Protein AF-A0A4R6ZFU7-F1 (afdb_monomer)

Nearest PDB structures (foldseek):
  5cwg-assembly1_A  TM=6.833E-01  e=9.773E-01  synthetic construct

Mean predicted aligned error: 16.76 Å

Structure (mmCIF, N/CA/C/O backbone):
data_AF-A0A4R6ZFU7-F1
#
_entry.id   AF-A0A4R6ZFU7-F1
#
loop_
_atom_site.group_PDB
_atom_site.id
_atom_site.type_symbol
_atom_site.label_atom_id
_atom_site.label_alt_id
_atom_site.label_comp_id
_atom_site.label_asym_id
_atom_site.label_entity_id
_atom_site.label_seq_id
_atom_site.pdbx_PDB_ins_code
_atom_site.Cartn_x
_atom_site.Cartn_y
_atom_site.Cartn_z
_atom_site.occupancy
_atom_site.B_iso_or_equiv
_atom_site.auth_seq_id
_atom_site.auth_comp_id
_atom_site.auth_asym_id
_atom_site.auth_atom_id
_atom_site.pdbx_PDB_model_num
ATOM 1 N N . MET A 1 1 ? -11.986 4.046 -1.794 1.00 73.38 1 MET A N 1
ATOM 2 C CA . MET A 1 1 ? -11.323 2.978 -2.568 1.00 73.38 1 MET A CA 1
ATOM 3 C C . MET A 1 1 ? -11.279 1.758 -1.678 1.00 73.38 1 MET A C 1
ATOM 5 O O . MET A 1 1 ? -10.935 1.930 -0.515 1.00 73.38 1 MET A O 1
ATOM 9 N N . ASN A 1 2 ? -11.674 0.591 -2.181 1.00 85.19 2 ASN A N 1
ATOM 10 C CA . ASN A 1 2 ? -11.560 -0.654 -1.421 1.00 85.19 2 ASN A CA 1
ATOM 11 C C . ASN A 1 2 ? -10.186 -1.290 -1.668 1.00 85.19 2 ASN A C 1
ATOM 13 O O . ASN A 1 2 ? -9.524 -0.972 -2.660 1.00 85.19 2 ASN A O 1
ATOM 17 N N . ARG A 1 3 ? -9.764 -2.214 -0.800 1.00 84.94 3 ARG A N 1
ATOM 18 C CA . ARG A 1 3 ? -8.466 -2.901 -0.902 1.00 84.94 3 ARG A CA 1
ATOM 19 C C . ARG A 1 3 ? -8.263 -3.590 -2.246 1.00 84.94 3 ARG A C 1
ATOM 21 O O . ARG A 1 3 ? -7.162 -3.577 -2.785 1.00 84.94 3 ARG A O 1
ATOM 28 N N . ILE A 1 4 ? -9.329 -4.164 -2.798 1.00 88.12 4 ILE A N 1
ATOM 29 C CA . ILE A 1 4 ? -9.297 -4.854 -4.094 1.00 88.12 4 ILE A CA 1
ATOM 30 C C . ILE A 1 4 ? -8.908 -3.874 -5.209 1.00 88.12 4 ILE A C 1
ATOM 32 O O . ILE A 1 4 ? -7.938 -4.125 -5.919 1.00 88.12 4 ILE A O 1
ATOM 36 N N . ASP A 1 5 ? -9.596 -2.732 -5.299 1.00 88.19 5 ASP A N 1
ATOM 37 C CA . ASP A 1 5 ? -9.330 -1.707 -6.317 1.00 88.19 5 ASP A CA 1
ATOM 38 C C . ASP A 1 5 ? -7.909 -1.128 -6.183 1.00 88.19 5 ASP A C 1
ATOM 40 O O . ASP A 1 5 ? -7.234 -0.835 -7.176 1.00 88.19 5 ASP A O 1
ATOM 44 N N . PHE A 1 6 ? -7.437 -0.975 -4.940 1.00 90.25 6 PHE A N 1
ATOM 45 C CA . PHE A 1 6 ? -6.093 -0.484 -4.637 1.00 90.25 6 PHE A CA 1
ATOM 46 C C . PHE A 1 6 ? -5.013 -1.425 -5.177 1.00 90.25 6 PHE A C 1
ATOM 48 O O . PHE A 1 6 ? -4.136 -0.999 -5.933 1.00 90.25 6 PHE A O 1
ATOM 55 N N . PHE A 1 7 ? -5.099 -2.714 -4.842 1.00 90.31 7 PHE A N 1
ATOM 56 C CA . PHE A 1 7 ? -4.127 -3.702 -5.304 1.00 90.31 7 PHE A CA 1
ATOM 57 C C . PHE A 1 7 ? -4.230 -3.991 -6.797 1.00 90.31 7 PHE A C 1
ATOM 59 O O . PHE A 1 7 ? -3.206 -4.236 -7.430 1.00 90.31 7 PHE A O 1
ATOM 66 N N . GLU A 1 8 ? -5.422 -3.931 -7.387 1.00 91.94 8 GLU A N 1
ATOM 67 C CA . GLU A 1 8 ? -5.583 -4.023 -8.838 1.00 91.94 8 GLU A CA 1
ATOM 68 C C . GLU A 1 8 ? -4.832 -2.880 -9.535 1.00 91.94 8 GLU A C 1
ATOM 70 O O . GLU A 1 8 ? -4.015 -3.118 -10.429 1.00 91.94 8 GLU A O 1
ATOM 75 N N . THR A 1 9 ? -5.007 -1.645 -9.054 1.00 90.69 9 THR A N 1
ATOM 76 C CA . THR A 1 9 ? -4.298 -0.471 -9.582 1.00 90.69 9 THR A CA 1
ATOM 77 C C . THR A 1 9 ? -2.780 -0.627 -9.465 1.00 90.69 9 THR A C 1
ATOM 79 O O . THR A 1 9 ? -2.063 -0.407 -10.444 1.00 90.69 9 THR A O 1
ATOM 82 N N . LEU A 1 10 ? -2.283 -1.061 -8.302 1.00 90.19 10 LEU A N 1
ATOM 83 C CA . LEU A 1 10 ? -0.858 -1.319 -8.076 1.00 90.19 10 LEU A CA 1
ATOM 84 C C . LEU A 1 10 ? -0.316 -2.406 -9.005 1.00 90.19 10 LEU A C 1
ATOM 86 O O . LEU A 1 10 ? 0.725 -2.213 -9.626 1.00 90.19 10 LEU A O 1
ATOM 90 N N . GLN A 1 11 ? -1.026 -3.523 -9.165 1.00 89.81 11 GLN A N 1
ATOM 91 C CA . GLN A 1 11 ? -0.601 -4.595 -10.064 1.00 89.81 11 GLN A CA 1
ATOM 92 C C . GLN A 1 11 ? -0.503 -4.126 -11.517 1.00 89.81 11 GLN A C 1
ATOM 94 O O . GLN A 1 11 ? 0.433 -4.505 -12.223 1.00 89.81 11 GLN A O 1
ATOM 99 N N . HIS A 1 12 ? -1.436 -3.285 -11.968 1.00 90.31 12 HIS A N 1
ATOM 100 C CA . HIS A 1 12 ? -1.386 -2.709 -13.308 1.00 90.31 12 HIS A CA 1
ATOM 101 C C . HIS A 1 12 ? -0.261 -1.686 -13.474 1.00 90.31 12 HIS A C 1
ATOM 103 O O . HIS A 1 12 ? 0.401 -1.694 -14.511 1.00 90.31 12 HIS A O 1
ATOM 109 N N . GLY A 1 13 ? -0.026 -0.828 -12.480 1.00 86.31 13 GLY A N 1
ATOM 110 C CA . GLY A 1 13 ? 1.003 0.210 -12.546 1.00 86.31 13 GLY A CA 1
ATOM 111 C C . GLY A 1 13 ? 2.428 -0.314 -12.385 1.00 86.31 13 GLY A C 1
ATOM 112 O O . GLY A 1 13 ? 3.334 0.145 -13.070 1.00 86.31 13 GLY A O 1
ATOM 113 N N . LEU A 1 14 ? 2.619 -1.330 -11.544 1.00 87.94 14 LEU A N 1
ATOM 114 C CA . LEU A 1 14 ? 3.913 -1.967 -11.290 1.00 87.94 14 LEU A CA 1
ATOM 115 C C . LEU A 1 14 ? 4.256 -3.053 -12.325 1.00 87.94 14 LEU A C 1
ATOM 117 O O . LEU A 1 14 ? 5.235 -3.777 -12.162 1.00 87.94 14 LEU A O 1
ATOM 121 N N . ARG A 1 15 ? 3.481 -3.196 -13.411 1.00 88.94 15 ARG A N 1
ATOM 122 C CA . ARG A 1 15 ? 3.755 -4.181 -14.478 1.00 88.94 15 ARG A CA 1
ATOM 123 C C . ARG A 1 15 ? 5.090 -3.978 -15.190 1.00 88.94 15 ARG A C 1
ATOM 125 O O . ARG A 1 15 ? 5.555 -4.908 -15.840 1.00 88.94 15 ARG A O 1
ATOM 132 N N . SER A 1 16 ? 5.666 -2.780 -15.115 1.00 85.06 16 SER A N 1
ATOM 133 C CA . SER A 1 16 ? 6.997 -2.494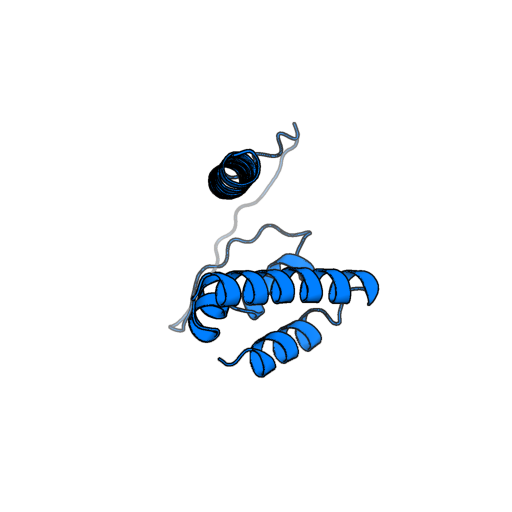 -15.653 1.00 85.06 16 SER A CA 1
ATOM 134 C C . SER A 1 16 ? 8.124 -3.117 -14.827 1.00 85.06 16 SER A C 1
ATOM 136 O O . SER A 1 16 ? 9.232 -3.244 -15.339 1.00 85.06 16 SER A O 1
ATOM 138 N N . LEU A 1 17 ? 7.855 -3.493 -13.572 1.00 83.44 17 LEU A N 1
ATOM 139 C CA . LEU A 1 17 ? 8.816 -4.136 -12.681 1.00 83.44 17 LEU A CA 1
ATOM 140 C C . LEU A 1 17 ? 8.812 -5.660 -12.868 1.00 83.44 17 LEU A C 1
ATOM 142 O O . LEU A 1 17 ? 7.792 -6.241 -13.269 1.00 83.44 17 LEU A O 1
ATOM 146 N N . PRO A 1 18 ? 9.933 -6.335 -12.558 1.00 87.81 18 PRO A N 1
ATOM 147 C CA . PRO A 1 18 ? 9.973 -7.789 -12.531 1.00 87.81 18 PRO A CA 1
ATOM 148 C C . PRO A 1 18 ? 8.966 -8.349 -11.519 1.00 87.81 18 PRO A C 1
ATOM 150 O O . PRO A 1 18 ? 8.579 -7.692 -10.551 1.00 87.81 18 PRO A O 1
ATOM 153 N N . ALA A 1 19 ? 8.521 -9.583 -11.767 1.00 86.88 19 ALA A N 1
ATOM 154 C CA . ALA A 1 19 ? 7.478 -10.208 -10.961 1.00 86.88 19 ALA A CA 1
ATOM 155 C C . ALA A 1 19 ? 7.851 -10.296 -9.479 1.00 86.88 19 ALA A C 1
ATOM 157 O O . ALA A 1 19 ? 7.026 -9.949 -8.643 1.00 86.88 19 ALA A O 1
ATOM 158 N N . ASP A 1 20 ? 9.098 -10.653 -9.182 1.00 85.88 20 ASP A N 1
ATOM 159 C CA . ASP A 1 20 ? 9.587 -10.786 -7.811 1.00 85.88 20 ASP A CA 1
ATOM 160 C C . ASP A 1 20 ? 9.540 -9.453 -7.043 1.00 85.88 20 ASP A C 1
ATOM 162 O O . ASP A 1 20 ? 9.098 -9.414 -5.897 1.00 85.88 20 ASP A O 1
ATOM 166 N N . GLU A 1 21 ? 9.932 -8.341 -7.680 1.00 83.38 21 GLU A N 1
ATOM 167 C CA . GLU A 1 21 ? 9.874 -7.010 -7.057 1.00 83.38 21 GLU A CA 1
ATOM 168 C C . GLU A 1 21 ? 8.435 -6.551 -6.847 1.00 83.38 21 GLU A C 1
ATOM 170 O O . GLU A 1 21 ? 8.087 -6.084 -5.764 1.00 83.38 21 GLU A O 1
ATOM 175 N N . ARG A 1 22 ? 7.574 -6.720 -7.857 1.00 89.12 22 ARG A N 1
ATOM 176 C CA . ARG A 1 22 ? 6.155 -6.377 -7.735 1.00 89.12 22 ARG A CA 1
ATOM 177 C C . ARG A 1 22 ? 5.508 -7.157 -6.593 1.00 89.12 22 ARG A C 1
ATOM 179 O O . ARG A 1 22 ? 4.816 -6.559 -5.778 1.00 89.12 22 ARG A O 1
ATOM 186 N N . ASP A 1 23 ? 5.727 -8.464 -6.532 1.00 88.81 23 ASP A N 1
ATOM 187 C CA . ASP A 1 23 ? 5.119 -9.318 -5.515 1.00 88.81 23 ASP A CA 1
ATOM 188 C C . ASP A 1 23 ? 5.663 -8.971 -4.115 1.00 88.81 23 ASP A C 1
ATOM 190 O O . ASP A 1 23 ? 4.894 -8.957 -3.154 1.00 88.81 23 ASP A O 1
ATOM 194 N N . SER A 1 24 ? 6.942 -8.586 -4.003 1.00 86.56 24 SER A N 1
ATOM 195 C CA . SER A 1 24 ? 7.512 -8.043 -2.761 1.00 86.56 24 SER A CA 1
ATOM 196 C C . SER A 1 24 ? 6.820 -6.748 -2.326 1.00 86.56 24 SER A C 1
ATOM 198 O O . SER A 1 24 ? 6.415 -6.636 -1.174 1.00 86.56 24 SER A O 1
ATOM 200 N N . ILE A 1 25 ? 6.631 -5.788 -3.238 1.00 87.69 25 ILE A N 1
ATOM 201 C CA . ILE A 1 25 ? 5.972 -4.504 -2.939 1.00 87.69 25 ILE A CA 1
ATOM 202 C C . ILE A 1 25 ? 4.522 -4.726 -2.501 1.00 87.69 25 ILE A C 1
ATOM 204 O O . ILE A 1 25 ? 4.062 -4.146 -1.520 1.00 87.69 25 ILE A O 1
ATOM 208 N N . ILE A 1 26 ? 3.790 -5.570 -3.232 1.00 90.19 26 ILE A N 1
ATOM 209 C CA . ILE A 1 26 ? 2.395 -5.887 -2.917 1.00 90.19 26 ILE A CA 1
ATOM 210 C C . ILE A 1 26 ? 2.300 -6.536 -1.537 1.00 90.19 26 ILE A C 1
ATOM 212 O O . ILE A 1 26 ? 1.422 -6.167 -0.760 1.00 90.19 26 ILE A O 1
ATOM 216 N N . LYS A 1 27 ? 3.211 -7.461 -1.218 1.00 90.19 27 LYS A N 1
ATOM 217 C CA . LYS A 1 27 ? 3.247 -8.128 0.081 1.00 90.19 27 LYS A CA 1
ATOM 218 C C . LYS A 1 27 ? 3.499 -7.143 1.224 1.00 90.19 27 LYS A C 1
ATOM 220 O O . LYS A 1 27 ? 2.768 -7.193 2.206 1.00 90.19 27 LYS A O 1
ATOM 225 N N . ASP A 1 28 ? 4.460 -6.233 1.082 1.00 88.44 28 ASP A N 1
ATOM 226 C CA . ASP A 1 28 ? 4.765 -5.232 2.116 1.00 88.44 28 ASP A CA 1
ATOM 227 C C . ASP A 1 28 ? 3.553 -4.323 2.403 1.00 88.44 28 ASP A C 1
ATOM 229 O O . ASP A 1 28 ? 3.252 -3.997 3.554 1.00 88.44 28 ASP A O 1
ATOM 233 N N . LEU A 1 29 ? 2.819 -3.935 1.355 1.00 88.50 29 LEU A N 1
ATOM 234 C CA . LEU A 1 29 ? 1.608 -3.120 1.477 1.00 88.50 29 LEU A CA 1
ATOM 235 C C . LEU A 1 29 ? 0.436 -3.904 2.090 1.00 88.50 29 LEU A C 1
ATOM 237 O O . LEU A 1 29 ? -0.301 -3.353 2.907 1.00 88.50 29 LEU A O 1
ATOM 241 N N . ASP A 1 30 ? 0.257 -5.175 1.722 1.00 91.00 30 ASP A N 1
ATOM 242 C CA . ASP A 1 30 ? -0.775 -6.043 2.308 1.00 91.00 30 ASP A CA 1
ATOM 243 C C . ASP A 1 30 ? -0.509 -6.315 3.789 1.00 91.00 30 ASP A C 1
ATOM 245 O O . ASP A 1 30 ? -1.429 -6.223 4.602 1.00 91.00 30 ASP A O 1
ATOM 249 N N . GLU A 1 31 ? 0.752 -6.531 4.163 1.00 91.44 31 GLU A N 1
ATOM 250 C CA . GLU A 1 31 ? 1.157 -6.693 5.558 1.00 91.44 31 GLU A CA 1
ATOM 251 C C . GLU A 1 31 ? 0.862 -5.423 6.370 1.00 91.44 31 GLU A C 1
ATOM 253 O O . GLU A 1 31 ? 0.316 -5.507 7.469 1.00 91.44 31 GLU A O 1
ATOM 258 N N . HIS A 1 32 ? 1.097 -4.232 5.807 1.00 87.62 32 HIS A N 1
ATOM 259 C CA . HIS A 1 32 ? 0.745 -2.971 6.467 1.00 87.62 32 HIS A CA 1
ATOM 260 C C . HIS A 1 32 ? -0.765 -2.824 6.714 1.00 87.62 32 HIS A C 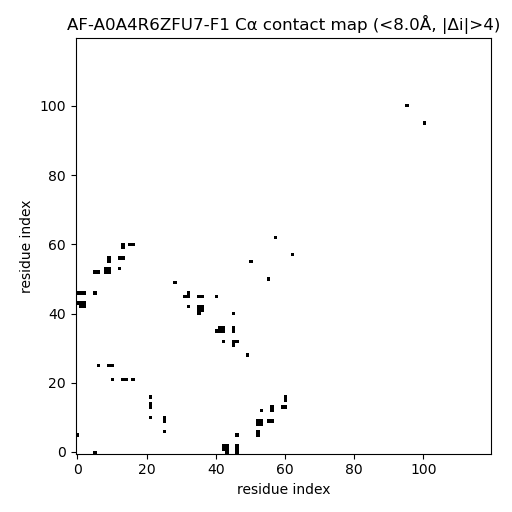1
ATOM 262 O O . HIS A 1 32 ? -1.188 -2.39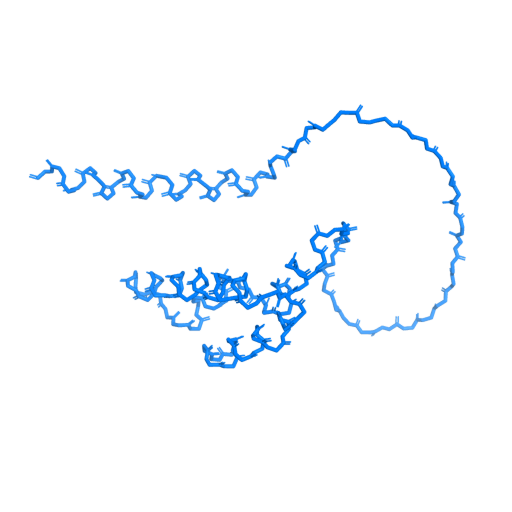0 7.792 1.00 87.62 32 HIS A O 1
ATOM 268 N N . ILE A 1 33 ? -1.593 -3.201 5.733 1.00 86.88 33 ILE A N 1
ATOM 269 C CA . ILE A 1 33 ? -3.054 -3.187 5.883 1.00 86.88 33 ILE A CA 1
ATOM 270 C C . ILE A 1 33 ? -3.487 -4.220 6.928 1.00 86.88 33 ILE A C 1
ATOM 272 O O . ILE A 1 33 ? -4.323 -3.907 7.775 1.00 86.88 33 ILE A O 1
ATOM 276 N N . ALA A 1 34 ? -2.906 -5.422 6.911 1.00 88.88 34 ALA A N 1
ATOM 277 C CA . ALA A 1 34 ? -3.207 -6.478 7.873 1.00 88.88 34 ALA A CA 1
ATOM 278 C C . ALA A 1 34 ? -2.871 -6.056 9.313 1.00 88.88 34 ALA A C 1
ATOM 280 O O . ALA A 1 34 ? -3.715 -6.184 10.198 1.00 88.88 34 ALA A O 1
ATOM 281 N N . VAL A 1 35 ? -1.695 -5.462 9.532 1.00 88.69 35 VAL A N 1
ATOM 282 C CA . VAL A 1 35 ? -1.288 -4.932 10.842 1.00 88.69 35 VAL A CA 1
ATOM 283 C C . VAL A 1 35 ? -2.202 -3.784 11.279 1.00 88.69 35 VAL A C 1
ATOM 285 O O . VAL A 1 35 ? -2.571 -3.689 12.448 1.00 88.69 35 VAL A O 1
ATOM 288 N N . SER A 1 36 ? -2.618 -2.909 10.362 1.00 85.88 36 SER A N 1
ATOM 289 C CA . SER A 1 36 ? -3.559 -1.824 10.681 1.00 85.88 36 SER A CA 1
ATOM 290 C C . SER A 1 36 ? -4.920 -2.366 11.131 1.00 85.88 36 SER A C 1
ATOM 292 O O . SER A 1 36 ? -5.473 -1.893 12.124 1.00 85.88 36 SER A O 1
ATOM 294 N N . LEU A 1 37 ? -5.425 -3.400 10.450 1.00 89.25 37 LEU A N 1
ATOM 295 C CA . LEU A 1 37 ? -6.661 -4.094 10.818 1.00 89.25 37 LEU A CA 1
ATOM 296 C C . LEU A 1 37 ? -6.558 -4.765 12.192 1.00 89.25 37 LEU A C 1
ATOM 298 O O . LEU A 1 37 ? -7.497 -4.680 12.981 1.00 89.25 37 LEU A O 1
ATOM 302 N N . GLU A 1 38 ? -5.418 -5.387 12.502 1.00 91.06 38 GLU A N 1
ATOM 303 C CA . GLU A 1 38 ? -5.158 -5.994 13.814 1.00 91.06 38 GLU A CA 1
ATOM 304 C C . GLU A 1 38 ? -5.154 -4.950 14.942 1.00 91.06 38 GLU A C 1
ATOM 306 O O . GLU A 1 38 ? -5.689 -5.192 16.022 1.00 91.06 38 GLU A O 1
ATOM 311 N N . ASN A 1 39 ? -4.661 -3.743 14.656 1.00 86.25 39 ASN A N 1
ATOM 312 C CA . ASN A 1 39 ? -4.692 -2.603 15.576 1.00 86.25 39 ASN A CA 1
ATOM 313 C C . ASN A 1 39 ? -6.074 -1.925 15.689 1.00 86.25 39 ASN A C 1
ATOM 315 O O . ASN A 1 39 ? -6.213 -0.915 16.382 1.00 86.25 39 ASN A O 1
ATOM 319 N N . GLY A 1 40 ? -7.103 -2.452 15.018 1.00 90.94 40 GLY A N 1
ATOM 320 C CA . GLY A 1 40 ? -8.466 -1.920 15.053 1.00 90.94 40 GLY A CA 1
ATOM 321 C C . GLY A 1 40 ? -8.718 -0.738 14.112 1.00 90.94 40 GLY A C 1
ATOM 322 O O . GLY A 1 40 ? -9.763 -0.096 14.219 1.00 90.94 40 GLY A O 1
ATOM 323 N N . ILE A 1 41 ? -7.796 -0.448 13.189 1.00 91.31 41 ILE A N 1
ATOM 324 C CA . ILE A 1 41 ? -7.993 0.553 12.134 1.00 91.31 41 ILE A CA 1
ATOM 325 C C . ILE A 1 41 ? -8.828 -0.068 11.010 1.00 91.31 41 ILE A C 1
ATOM 327 O O . ILE A 1 41 ? -8.624 -1.219 10.624 1.00 91.31 41 ILE A O 1
ATOM 331 N N . SER A 1 42 ? -9.778 0.690 10.461 1.00 89.88 42 SER A N 1
ATOM 332 C CA . SER A 1 42 ? -10.594 0.211 9.345 1.00 89.88 42 SER A CA 1
ATOM 333 C C . SER A 1 42 ? -9.773 0.058 8.056 1.00 89.88 42 SER A C 1
ATOM 335 O O . SER A 1 42 ? -8.817 0.792 7.820 1.00 89.88 42 SER A O 1
ATOM 337 N N . GLU A 1 43 ? -10.172 -0.861 7.170 1.00 87.19 43 GLU A N 1
ATOM 338 C CA . GLU A 1 43 ? -9.496 -1.085 5.878 1.00 87.19 43 GLU A CA 1
ATOM 339 C C . GLU A 1 43 ? -9.338 0.215 5.069 1.00 87.19 43 GLU A C 1
ATOM 341 O O . GLU A 1 43 ? -8.275 0.493 4.520 1.00 87.19 43 GLU A O 1
ATOM 346 N N . ALA A 1 44 ? -10.387 1.041 5.030 1.00 87.50 44 ALA A N 1
ATOM 347 C CA . ALA A 1 44 ? -10.379 2.304 4.302 1.00 87.50 44 ALA A CA 1
ATOM 348 C C . ALA A 1 44 ? -9.363 3.306 4.875 1.00 87.50 44 ALA A C 1
ATOM 350 O O . ALA A 1 44 ? -8.722 4.029 4.113 1.00 87.50 44 ALA A O 1
ATOM 351 N N . GLU A 1 45 ? -9.197 3.338 6.198 1.00 87.00 45 GLU A N 1
ATOM 352 C CA . GLU A 1 45 ? -8.199 4.179 6.860 1.00 87.00 45 GLU A CA 1
ATOM 353 C C . GLU A 1 45 ? -6.784 3.633 6.687 1.00 87.00 45 GLU A C 1
ATOM 355 O O . GLU A 1 45 ? -5.872 4.410 6.425 1.00 87.00 45 GLU A O 1
ATOM 360 N N . ALA A 1 46 ? -6.596 2.313 6.746 1.00 88.19 46 ALA A N 1
ATOM 361 C CA . ALA A 1 46 ? -5.311 1.675 6.463 1.00 88.19 46 ALA A CA 1
ATOM 362 C C . ALA A 1 46 ? -4.822 2.003 5.041 1.00 88.19 46 ALA A C 1
ATOM 364 O O . ALA A 1 46 ? -3.665 2.355 4.827 1.00 88.19 46 ALA A O 1
ATOM 365 N N . ILE A 1 47 ? -5.731 1.971 4.064 1.00 87.25 47 ILE A N 1
ATOM 366 C CA . ILE A 1 47 ? -5.447 2.385 2.686 1.00 87.25 47 ILE A CA 1
ATOM 367 C C . ILE A 1 47 ? -5.170 3.891 2.609 1.00 87.25 47 ILE A C 1
ATOM 369 O O . ILE A 1 47 ? -4.254 4.313 1.906 1.00 87.25 47 ILE A O 1
ATOM 373 N N . ALA A 1 48 ? -5.926 4.717 3.336 1.00 86.00 48 ALA A N 1
ATOM 374 C CA . ALA A 1 48 ? -5.684 6.158 3.377 1.00 86.00 48 ALA A CA 1
ATOM 375 C C . ALA A 1 48 ? -4.311 6.506 3.984 1.00 86.00 48 ALA A C 1
ATOM 377 O O . ALA A 1 48 ? -3.673 7.452 3.525 1.00 86.00 48 ALA A O 1
ATOM 378 N N . LEU A 1 49 ? -3.841 5.726 4.964 1.00 83.75 49 LEU A N 1
ATOM 379 C CA . LEU A 1 49 ? -2.510 5.842 5.570 1.00 83.75 49 LEU A CA 1
ATOM 380 C C . LEU A 1 49 ? -1.388 5.477 4.588 1.00 83.75 49 LEU A C 1
ATOM 382 O O . LEU A 1 49 ? -0.341 6.122 4.601 1.00 83.75 49 LEU A O 1
ATOM 386 N N . LEU A 1 50 ? -1.615 4.487 3.717 1.00 85.38 50 LEU A N 1
ATOM 387 C CA . LEU A 1 50 ? -0.693 4.150 2.626 1.00 85.38 50 LEU A CA 1
ATOM 388 C C . LEU A 1 50 ? -0.645 5.234 1.539 1.00 85.38 50 LEU A C 1
ATOM 390 O O . LEU A 1 50 ? 0.398 5.441 0.918 1.00 85.38 50 LEU A O 1
ATOM 394 N N . GLY A 1 51 ? -1.755 5.939 1.323 1.00 85.56 51 GLY A N 1
ATOM 395 C CA . GLY A 1 51 ? -1.872 7.022 0.352 1.00 85.56 51 GLY A CA 1
ATOM 396 C C . GLY A 1 51 ? -2.386 6.567 -1.016 1.00 85.56 51 GLY A C 1
ATOM 397 O O . GLY A 1 51 ? -3.063 5.547 -1.159 1.00 85.56 51 GLY A O 1
ATOM 398 N N . ASN A 1 52 ? -2.110 7.366 -2.051 1.00 86.25 52 ASN A N 1
ATOM 399 C CA . ASN A 1 52 ? -2.621 7.099 -3.394 1.00 86.25 52 ASN A CA 1
ATOM 400 C C . ASN A 1 52 ? -1.797 6.005 -4.104 1.00 86.25 52 ASN A C 1
ATOM 402 O O . ASN A 1 52 ? -0.574 6.120 -4.187 1.00 86.25 52 ASN A O 1
ATOM 406 N N . PRO A 1 53 ? -2.436 4.988 -4.716 1.00 85.88 53 PRO A N 1
ATOM 407 C CA . PRO A 1 53 ? -1.733 3.916 -5.420 1.00 85.88 53 PRO A CA 1
ATOM 408 C C . PRO A 1 53 ? -0.913 4.452 -6.591 1.00 85.88 53 PRO A C 1
ATOM 410 O O . PRO A 1 53 ? 0.167 3.943 -6.862 1.00 85.88 53 PRO A O 1
ATOM 413 N N . SER A 1 54 ? -1.386 5.504 -7.264 1.00 85.38 54 SER A N 1
ATOM 414 C CA . SER A 1 54 ? -0.657 6.156 -8.356 1.00 85.38 54 SER A CA 1
ATOM 415 C C . SER A 1 54 ? 0.668 6.774 -7.907 1.00 85.38 54 SER A C 1
ATOM 417 O O . SER A 1 54 ? 1.659 6.612 -8.612 1.00 85.38 54 SER A O 1
ATOM 419 N N . ASP A 1 55 ? 0.706 7.417 -6.737 1.00 85.50 55 ASP A N 1
ATOM 420 C CA . ASP A 1 55 ? 1.942 7.950 -6.148 1.00 85.50 55 ASP A CA 1
ATOM 421 C C . ASP A 1 55 ? 2.915 6.827 -5.794 1.00 85.50 55 ASP A C 1
ATOM 423 O O . ASP A 1 55 ? 4.114 6.927 -6.043 1.00 85.50 55 ASP A O 1
ATOM 427 N N . ILE A 1 56 ? 2.395 5.730 -5.239 1.00 85.50 56 ILE A N 1
ATOM 428 C CA . ILE A 1 56 ? 3.198 4.551 -4.913 1.00 85.50 56 ILE A CA 1
ATOM 429 C C . ILE A 1 56 ? 3.821 3.979 -6.195 1.00 85.50 56 ILE A C 1
ATOM 431 O O . ILE A 1 56 ? 5.029 3.766 -6.250 1.00 85.50 56 ILE A O 1
ATOM 435 N N . ILE A 1 57 ? 3.027 3.802 -7.256 1.00 87.00 57 ILE A N 1
ATOM 436 C CA . ILE A 1 57 ? 3.517 3.358 -8.570 1.00 87.00 57 ILE A CA 1
ATOM 437 C C . ILE A 1 57 ? 4.603 4.302 -9.088 1.00 87.00 57 ILE A C 1
ATOM 439 O O . ILE A 1 57 ? 5.651 3.836 -9.524 1.00 87.00 57 ILE A O 1
ATOM 443 N N . GLU A 1 58 ? 4.377 5.617 -9.036 1.00 83.69 58 GLU A N 1
ATOM 444 C CA . GLU A 1 58 ? 5.348 6.605 -9.506 1.00 83.69 58 GLU A CA 1
ATOM 445 C C . GLU A 1 58 ? 6.674 6.481 -8.745 1.00 83.69 58 GLU A C 1
ATOM 447 O O . GLU A 1 58 ? 7.721 6.451 -9.384 1.00 83.69 58 GLU A O 1
ATOM 452 N N . GLN A 1 59 ? 6.643 6.282 -7.424 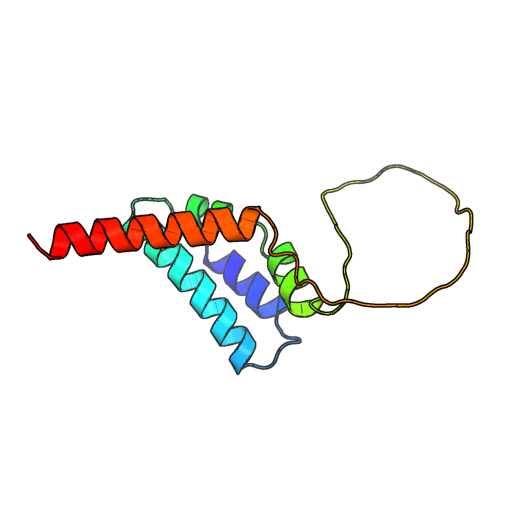1.00 83.69 59 GLN A N 1
ATOM 453 C CA . GLN A 1 59 ? 7.851 6.108 -6.611 1.00 83.69 59 GLN A CA 1
ATOM 454 C C . GLN A 1 59 ? 8.669 4.862 -6.969 1.00 83.69 59 GLN A C 1
ATOM 456 O O . GLN A 1 59 ? 9.897 4.931 -6.984 1.00 83.69 59 GLN A O 1
ATOM 461 N N . TYR A 1 60 ? 8.019 3.735 -7.265 1.00 81.00 60 TYR A N 1
ATOM 462 C CA . TYR A 1 60 ? 8.731 2.503 -7.619 1.00 81.00 60 TYR A CA 1
ATOM 463 C C . TYR A 1 60 ? 9.162 2.467 -9.091 1.00 81.00 60 TYR A C 1
ATOM 465 O O . TYR A 1 60 ? 10.230 1.953 -9.408 1.00 81.00 60 TYR A O 1
ATOM 473 N N . VAL A 1 61 ? 8.362 3.031 -9.999 1.00 80.62 61 VAL A N 1
ATOM 474 C CA . VAL A 1 61 ? 8.653 3.039 -11.443 1.00 80.62 61 VAL A CA 1
ATOM 475 C C . VAL A 1 61 ? 9.637 4.149 -11.823 1.00 80.62 61 VAL A C 1
ATOM 477 O O . VAL A 1 61 ? 10.483 3.940 -12.688 1.00 80.62 61 VAL A O 1
ATOM 480 N N . HIS A 1 62 ? 9.562 5.315 -11.176 1.00 68.69 62 HIS A N 1
ATOM 481 C CA . HIS A 1 62 ? 10.449 6.461 -11.416 1.00 68.69 62 HIS A CA 1
ATOM 482 C C . HIS A 1 62 ? 11.559 6.586 -10.370 1.00 68.69 62 HIS A C 1
ATOM 484 O O . HIS A 1 62 ? 12.114 7.671 -10.209 1.00 68.69 62 HIS A O 1
ATOM 490 N N . GLY A 1 63 ? 11.939 5.493 -9.700 1.00 55.12 63 GLY A N 1
ATOM 491 C CA . GLY A 1 63 ? 13.027 5.449 -8.711 1.00 55.12 63 GLY A CA 1
ATOM 492 C C . GLY A 1 63 ? 14.413 5.930 -9.190 1.00 55.12 63 GLY A C 1
ATOM 493 O O . GLY A 1 63 ? 15.371 5.821 -8.431 1.00 55.12 63 GLY A O 1
ATOM 494 N N . ASP A 1 64 ? 14.527 6.481 -10.404 1.00 48.91 64 ASP A N 1
ATOM 495 C CA . ASP A 1 64 ? 15.729 7.099 -10.974 1.00 48.91 64 ASP A CA 1
ATOM 496 C C . ASP A 1 64 ? 15.587 8.607 -11.296 1.00 48.91 64 ASP A C 1
ATOM 498 O O . ASP A 1 64 ? 16.537 9.234 -11.757 1.00 48.91 64 ASP A O 1
ATOM 502 N N . VAL A 1 65 ? 14.434 9.255 -11.065 1.00 41.34 65 VAL A N 1
ATO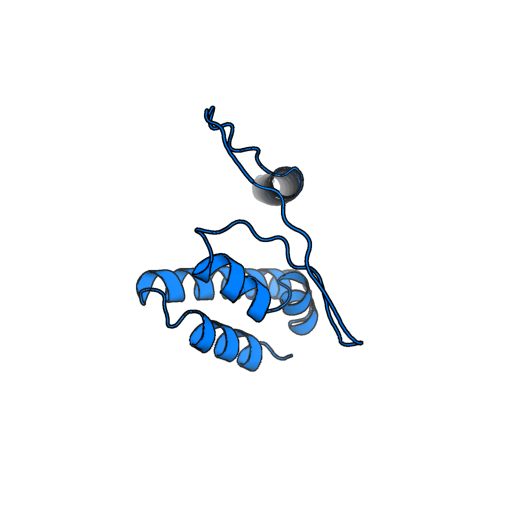M 503 C CA . VAL A 1 65 ? 14.309 10.704 -11.322 1.00 41.34 65 VAL A CA 1
ATOM 504 C C . VAL A 1 65 ? 13.556 11.418 -10.206 1.00 41.34 65 VAL A C 1
ATOM 506 O O . VAL A 1 65 ? 12.346 11.305 -10.038 1.00 41.34 65 VAL A O 1
ATOM 509 N N . THR A 1 66 ? 14.302 12.252 -9.486 1.00 46.41 66 THR A N 1
ATOM 510 C CA . THR A 1 66 ? 13.799 13.301 -8.603 1.00 46.41 66 THR A CA 1
ATOM 511 C C . THR A 1 66 ? 12.836 14.230 -9.350 1.00 46.41 66 THR A C 1
ATOM 513 O O . THR A 1 66 ? 13.284 15.121 -10.073 1.00 46.41 66 THR A O 1
ATOM 516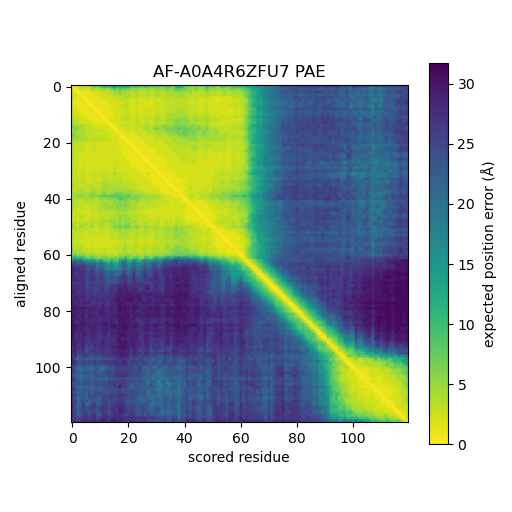 N N . VAL A 1 67 ? 11.526 14.099 -9.147 1.00 44.94 67 VAL A N 1
ATOM 517 C CA . VAL A 1 67 ? 10.590 15.210 -9.373 1.00 44.94 67 VAL A CA 1
ATOM 518 C C . VAL A 1 67 ? 9.583 15.248 -8.222 1.00 44.94 67 VAL A C 1
ATOM 520 O O . VAL A 1 67 ? 8.831 14.293 -8.044 1.00 44.94 67 VAL A O 1
ATOM 523 N N . PRO A 1 68 ? 9.543 16.328 -7.422 1.00 42.94 68 PRO A N 1
ATOM 524 C CA . PRO A 1 68 ? 8.485 16.520 -6.446 1.00 42.94 68 PRO A CA 1
ATOM 525 C C . PRO A 1 68 ? 7.197 16.852 -7.201 1.00 42.94 68 PRO A C 1
ATOM 527 O O . PRO A 1 68 ? 7.133 17.842 -7.932 1.00 42.94 68 PRO A O 1
ATOM 530 N N . LYS A 1 69 ? 6.164 16.032 -7.031 1.00 40.28 69 LYS A N 1
ATOM 531 C CA . LYS A 1 69 ? 4.845 16.292 -7.598 1.00 40.28 69 LYS A CA 1
ATOM 532 C C . LYS A 1 69 ? 3.803 16.221 -6.490 1.00 40.28 69 LYS A C 1
ATOM 534 O O . LYS A 1 69 ? 3.398 15.143 -6.086 1.00 40.28 69 LYS A O 1
ATOM 539 N N . GLN A 1 70 ? 3.359 17.386 -6.023 1.00 37.38 70 GLN A N 1
ATOM 540 C CA . GLN A 1 70 ? 2.091 17.524 -5.309 1.00 37.38 70 GLN A CA 1
ATOM 541 C C . GLN A 1 70 ? 1.077 18.281 -6.192 1.00 37.38 70 GLN A C 1
ATOM 543 O O . GLN A 1 70 ? 1.308 19.423 -6.577 1.00 37.38 70 GLN A O 1
ATOM 548 N N . G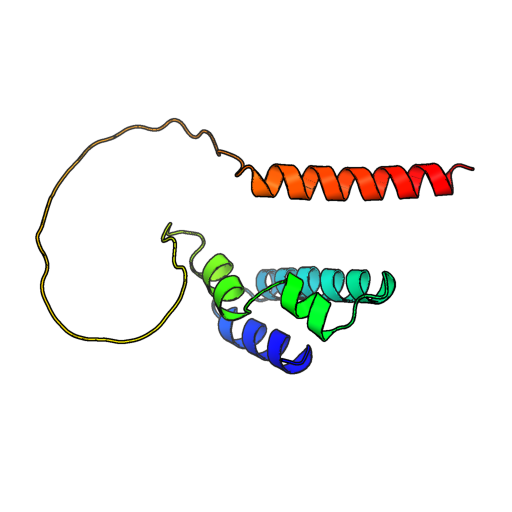LU A 1 71 ? -0.005 17.562 -6.523 1.00 35.84 71 GLU A N 1
ATOM 549 C CA . GLU A 1 71 ? -1.435 17.956 -6.505 1.00 35.84 71 GLU A CA 1
ATOM 550 C C . GLU A 1 71 ? -1.998 19.077 -7.444 1.00 35.84 71 GLU A C 1
ATOM 552 O O . GLU A 1 71 ? -1.932 20.257 -7.134 1.00 35.84 71 GLU A O 1
ATOM 557 N N . GLN A 1 72 ? -2.601 18.639 -8.580 1.00 34.78 72 GLN A N 1
ATOM 558 C CA . GLN A 1 72 ? -3.910 18.952 -9.265 1.00 34.78 72 GLN A CA 1
ATOM 559 C C . GLN A 1 72 ? -4.629 20.346 -9.162 1.00 34.78 72 GLN A C 1
ATOM 561 O O . GLN A 1 72 ? -4.511 20.993 -8.131 1.00 34.78 72 GLN A O 1
ATOM 566 N N . PRO A 1 73 ? -5.616 20.739 -10.037 1.00 42.28 73 PRO A N 1
ATOM 567 C CA . PRO A 1 73 ? -5.886 20.581 -11.491 1.00 42.28 73 PRO A CA 1
ATOM 568 C C . PRO A 1 73 ? -6.247 21.963 -12.193 1.00 42.28 73 PRO A C 1
ATOM 570 O O . PRO A 1 73 ? -5.857 23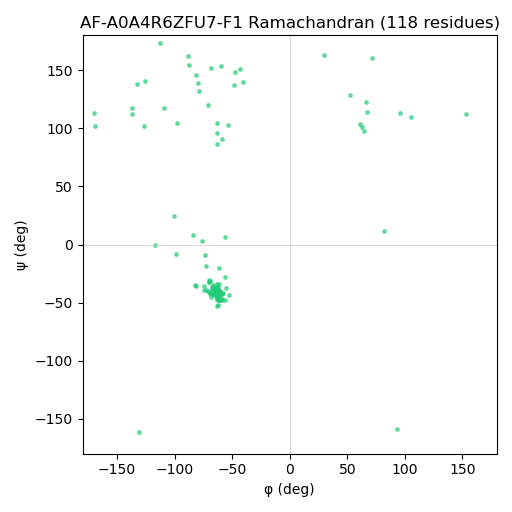.008 -11.685 1.00 42.28 73 PRO A O 1
ATOM 573 N N . PRO A 1 74 ? -6.882 22.034 -13.397 1.00 52.16 74 PRO A N 1
ATOM 574 C CA . PRO A 1 74 ? -6.440 22.843 -14.557 1.00 52.16 74 PRO A CA 1
ATOM 575 C C . PRO A 1 74 ? -6.815 24.349 -14.540 1.00 52.16 74 PRO A C 1
ATOM 577 O O . PRO A 1 74 ? -7.936 24.657 -14.172 1.00 52.16 74 PRO A O 1
ATOM 580 N N . ILE A 1 75 ? -5.973 25.263 -15.069 1.00 36.38 75 ILE A N 1
ATOM 581 C CA . ILE A 1 75 ? -6.368 26.532 -15.753 1.00 36.38 75 ILE A CA 1
ATOM 582 C C . ILE A 1 75 ? -5.141 27.203 -16.447 1.00 36.38 75 ILE A C 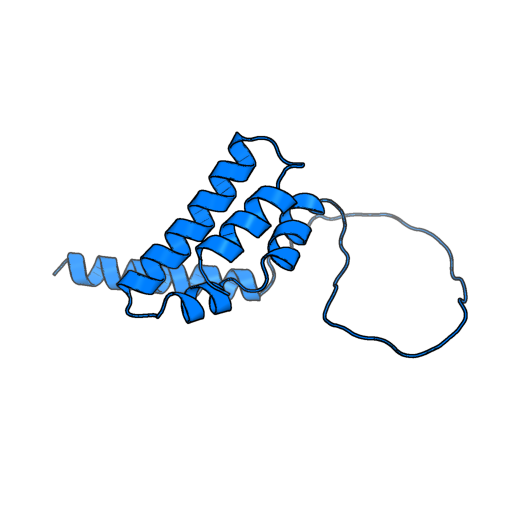1
ATOM 584 O O . ILE A 1 75 ? -4.207 27.661 -15.807 1.00 36.38 75 ILE A O 1
ATOM 588 N N . ILE A 1 76 ? -5.190 27.242 -17.789 1.00 38.03 76 ILE A N 1
ATOM 589 C CA . ILE A 1 76 ? -4.835 28.350 -18.716 1.00 38.03 76 ILE A CA 1
ATOM 590 C C . ILE A 1 76 ? -3.387 28.939 -18.764 1.00 38.03 76 ILE A C 1
ATOM 592 O O . ILE A 1 76 ? -3.030 29.840 -18.023 1.00 38.03 76 ILE A O 1
ATOM 596 N N . GLN A 1 77 ? -2.668 28.536 -19.833 1.00 37.84 77 GLN A N 1
ATOM 597 C CA . GLN A 1 77 ? -1.821 29.306 -20.792 1.00 37.84 77 GLN A CA 1
ATOM 598 C C . GLN A 1 77 ? -0.483 30.021 -20.400 1.00 37.84 77 GLN A C 1
ATOM 600 O O . GLN A 1 77 ? -0.507 31.126 -19.879 1.00 37.84 77 GLN A O 1
ATOM 605 N N . ARG A 1 78 ? 0.625 29.492 -20.993 1.00 33.69 78 ARG A N 1
ATOM 606 C CA . ARG A 1 78 ? 1.799 30.148 -21.681 1.00 33.69 78 ARG A CA 1
ATOM 607 C C . ARG A 1 78 ? 2.870 30.925 -20.853 1.00 33.69 78 ARG A C 1
ATOM 609 O O . ARG A 1 78 ? 2.518 31.528 -19.854 1.00 33.69 78 ARG A O 1
ATOM 616 N N . PRO A 1 79 ? 4.098 31.173 -21.390 1.00 43.06 79 PRO A N 1
ATOM 617 C CA . PRO A 1 79 ? 5.184 30.311 -21.902 1.00 43.06 79 PRO A CA 1
ATOM 618 C C . PRO A 1 79 ? 6.481 30.360 -21.031 1.00 43.06 79 PRO A C 1
ATOM 620 O O . PRO A 1 79 ? 6.616 31.169 -20.122 1.00 43.06 79 PRO A O 1
ATOM 623 N N . ILE A 1 80 ? 7.449 29.498 -21.373 1.00 42.62 80 ILE A N 1
ATOM 624 C CA . ILE A 1 80 ? 8.830 29.351 -20.843 1.00 42.62 80 ILE A CA 1
ATOM 625 C C . ILE A 1 80 ? 9.602 30.692 -20.736 1.00 42.62 80 ILE A C 1
ATOM 627 O O . ILE A 1 80 ? 9.464 31.535 -21.626 1.00 42.62 80 ILE A O 1
ATOM 631 N N . PRO A 1 81 ? 10.521 30.835 -19.753 1.00 37.31 81 PRO A N 1
ATOM 632 C CA . PRO A 1 81 ? 11.894 31.167 -20.140 1.00 37.31 81 PRO A CA 1
ATOM 633 C C . PRO A 1 81 ? 12.984 30.310 -19.464 1.00 37.31 81 PRO A C 1
ATOM 635 O O . PRO A 1 81 ? 12.973 30.006 -18.277 1.00 37.31 81 PRO A O 1
ATOM 638 N N . THR A 1 82 ? 13.933 29.970 -20.326 1.00 34.62 82 THR A N 1
ATOM 639 C CA . THR A 1 82 ? 15.283 29.407 -20.234 1.00 34.62 82 THR A CA 1
ATOM 640 C C . THR A 1 82 ? 16.194 29.925 -19.105 1.00 34.62 82 THR A C 1
ATOM 642 O O . THR A 1 82 ? 16.293 31.132 -18.916 1.00 34.62 82 THR A O 1
ATOM 645 N N . HIS A 1 83 ? 16.964 29.018 -18.482 1.00 38.78 83 HIS A N 1
ATOM 646 C CA . HIS A 1 83 ? 18.397 29.149 -18.112 1.00 38.78 83 HIS A CA 1
ATOM 647 C C . HIS A 1 83 ? 18.889 27.745 -17.675 1.00 38.78 83 HIS A C 1
ATOM 649 O O . HIS A 1 83 ? 18.383 27.203 -16.702 1.00 38.78 83 HIS A O 1
ATOM 655 N N . SER A 1 84 ? 19.619 26.965 -18.480 1.00 37.91 84 SER A N 1
ATOM 656 C CA . SER A 1 84 ? 21.054 27.038 -18.824 1.00 37.91 84 SER A CA 1
ATOM 657 C C . SER A 1 84 ? 22.019 26.836 -17.636 1.00 37.91 84 SER A C 1
ATOM 659 O O . SER A 1 84 ? 22.324 27.788 -16.930 1.00 37.91 84 SER A O 1
ATOM 661 N N . GLU A 1 85 ? 22.566 25.611 -17.551 1.00 40.03 85 GLU A N 1
ATOM 662 C CA . GLU A 1 85 ? 24.019 25.326 -17.609 1.00 40.03 85 GLU A CA 1
ATOM 663 C C . GLU A 1 85 ? 24.877 25.157 -16.303 1.00 40.03 85 GLU A C 1
ATOM 665 O O . GLU A 1 85 ? 25.170 26.115 -15.603 1.00 40.03 85 GLU A O 1
ATOM 670 N N . ILE A 1 86 ? 25.361 23.903 -16.101 1.00 41.31 86 ILE A N 1
ATOM 671 C CA . ILE A 1 86 ? 26.655 23.383 -15.543 1.00 41.31 86 ILE A CA 1
ATOM 672 C C . ILE A 1 86 ? 27.036 23.604 -14.050 1.00 41.31 86 ILE A C 1
ATOM 674 O O . ILE A 1 86 ? 27.261 24.728 -13.623 1.00 41.31 86 ILE A O 1
ATOM 678 N N . LYS A 1 87 ? 27.296 22.507 -13.296 1.00 33.59 87 LYS A N 1
ATOM 679 C CA . LYS A 1 87 ? 28.643 22.018 -12.850 1.00 33.59 87 LYS A CA 1
ATOM 680 C C . LYS A 1 87 ? 28.627 21.196 -11.533 1.00 33.59 87 LYS A C 1
ATOM 682 O O . LYS A 1 87 ? 28.406 21.745 -10.468 1.00 33.59 87 LYS A O 1
ATOM 687 N N . THR A 1 88 ? 28.933 19.901 -11.665 1.00 35.59 88 THR A N 1
ATOM 688 C CA . THR A 1 88 ? 29.954 19.099 -10.938 1.00 35.59 88 THR A CA 1
ATOM 689 C C . THR A 1 88 ? 30.004 19.072 -9.386 1.00 35.59 88 THR A C 1
ATOM 691 O O . THR A 1 88 ? 30.203 20.085 -8.730 1.00 35.59 88 THR A O 1
ATOM 694 N N . GLU A 1 89 ? 30.024 17.824 -8.889 1.00 43.53 89 GLU A N 1
ATOM 695 C CA . GLU A 1 89 ? 30.656 17.264 -7.666 1.00 43.53 89 GLU A CA 1
ATOM 696 C C . GLU A 1 89 ? 29.771 16.906 -6.458 1.00 43.53 89 GLU A C 1
ATOM 698 O O . GLU A 1 89 ? 29.251 17.741 -5.726 1.00 43.53 89 GLU A O 1
ATOM 703 N N . GLU A 1 90 ? 29.676 15.585 -6.273 1.00 45.56 90 GLU A N 1
ATOM 704 C CA . GLU A 1 90 ? 29.363 14.830 -5.058 1.00 45.56 90 GLU A CA 1
ATOM 705 C C . GLU A 1 90 ? 30.095 15.383 -3.810 1.00 45.56 90 GLU A C 1
ATOM 707 O O . GLU A 1 90 ? 31.219 15.873 -3.918 1.00 45.56 90 GLU A O 1
ATOM 712 N N . PRO A 1 91 ? 29.517 15.238 -2.603 1.00 39.31 91 PRO A N 1
ATOM 713 C CA . PRO A 1 91 ? 29.542 13.914 -1.994 1.00 39.31 91 PRO A CA 1
ATOM 714 C C . PRO A 1 91 ? 28.155 13.412 -1.609 1.00 39.31 91 PRO A C 1
ATOM 716 O O . PRO A 1 91 ? 27.308 14.141 -1.086 1.00 39.31 91 PRO A O 1
ATOM 719 N N . ALA A 1 92 ? 27.955 12.119 -1.840 1.00 51.84 92 ALA A N 1
ATOM 720 C CA . ALA A 1 92 ? 26.818 11.352 -1.396 1.00 51.84 92 ALA A CA 1
ATOM 721 C C . ALA A 1 92 ? 26.707 11.402 0.133 1.00 51.84 92 ALA A C 1
ATOM 723 O O . ALA A 1 92 ? 27.223 10.550 0.852 1.00 51.84 92 ALA A O 1
ATOM 724 N N . SER A 1 93 ? 25.961 12.373 0.650 1.00 48.22 93 SER A N 1
ATOM 725 C CA . SER A 1 93 ? 25.241 12.179 1.899 1.00 48.22 93 SER A CA 1
ATOM 726 C C . SER A 1 93 ? 23.819 11.829 1.499 1.00 48.22 93 SER A C 1
ATOM 728 O O . SER A 1 93 ? 23.063 12.667 1.006 1.00 48.22 93 SER A O 1
ATOM 730 N N . LYS A 1 94 ? 23.476 10.545 1.618 1.00 53.31 94 LYS A N 1
ATOM 731 C CA . LYS A 1 94 ? 22.089 10.089 1.552 1.00 53.31 94 LYS A CA 1
ATOM 732 C C . LYS A 1 94 ? 21.394 10.736 2.745 1.00 53.31 94 LYS A C 1
ATOM 734 O O . LYS A 1 94 ? 21.403 10.185 3.842 1.00 53.31 94 LYS A O 1
ATOM 739 N N . GLY A 1 95 ? 20.914 11.961 2.551 1.00 53.06 95 GLY A N 1
ATOM 740 C CA . GLY A 1 95 ? 20.176 12.716 3.544 1.00 53.06 95 GLY A CA 1
ATOM 741 C C . GLY A 1 95 ? 18.907 11.942 3.835 1.00 53.06 95 GLY A C 1
ATOM 742 O O . GLY A 1 95 ? 17.947 12.004 3.070 1.00 53.06 95 GLY A O 1
ATOM 743 N N . LEU A 1 96 ? 18.938 11.138 4.896 1.00 55.78 96 LEU A N 1
ATOM 744 C CA . LEU A 1 96 ? 17.786 10.382 5.341 1.00 55.78 96 LEU A CA 1
ATOM 745 C C . LEU A 1 96 ? 16.736 11.413 5.748 1.00 55.78 96 LEU A C 1
ATOM 747 O O . LEU A 1 96 ? 16.892 12.104 6.754 1.00 55.78 96 LEU A O 1
ATOM 751 N N . SER A 1 97 ? 15.727 11.581 4.889 1.00 55.59 97 SER A N 1
ATOM 752 C CA . SER A 1 97 ? 14.670 12.571 5.086 1.00 55.59 97 SER A CA 1
ATOM 753 C C . SER A 1 97 ? 14.127 12.478 6.519 1.00 55.59 97 SER A C 1
ATOM 755 O O . SER A 1 97 ? 13.929 11.366 7.023 1.00 55.59 97 SER A O 1
ATOM 757 N N . PRO A 1 98 ? 13.879 13.613 7.196 1.00 60.38 98 PRO A N 1
ATOM 758 C CA . PRO A 1 98 ? 13.491 13.619 8.608 1.00 60.38 98 PRO A CA 1
ATOM 759 C C . PRO A 1 98 ? 12.233 12.777 8.869 1.00 60.38 98 PRO A C 1
ATOM 761 O O . PRO A 1 98 ? 12.097 12.166 9.925 1.00 60.38 98 PRO A O 1
ATOM 764 N N . PHE A 1 99 ? 11.364 12.641 7.866 1.00 61.41 99 PHE A N 1
ATOM 765 C CA . PHE A 1 99 ? 10.183 11.782 7.909 1.00 61.41 99 PHE A CA 1
ATOM 766 C C . PHE A 1 99 ? 10.509 10.286 8.027 1.00 61.41 99 PHE A C 1
ATOM 768 O O . PHE A 1 99 ? 9.838 9.575 8.771 1.00 61.41 99 PHE A O 1
ATOM 775 N N . LYS A 1 100 ? 11.564 9.796 7.362 1.00 69.19 100 LYS A N 1
ATOM 776 C CA . LYS A 1 100 ? 12.006 8.395 7.485 1.00 69.19 100 LYS A CA 1
ATOM 777 C C . LYS A 1 100 ? 12.606 8.113 8.863 1.00 69.19 100 LYS A C 1
ATOM 779 O O . LYS A 1 100 ? 12.428 7.017 9.380 1.00 69.19 100 LYS A O 1
ATOM 784 N N . ILE A 1 101 ? 13.254 9.105 9.477 1.00 73.25 101 ILE A N 1
ATOM 785 C CA . ILE A 1 101 ? 13.792 9.001 10.842 1.00 73.25 101 ILE A CA 1
ATOM 786 C C . ILE A 1 101 ? 12.654 8.932 11.868 1.00 73.25 101 ILE A C 1
ATOM 788 O O . ILE A 1 101 ? 12.702 8.115 12.781 1.00 73.25 101 ILE A O 1
ATOM 792 N N . VAL A 1 102 ? 11.606 9.743 11.706 1.00 73.50 102 VAL A N 1
ATOM 793 C CA . VAL A 1 102 ? 10.438 9.709 12.602 1.00 73.50 102 VAL A CA 1
ATOM 794 C C . VAL A 1 102 ? 9.671 8.392 12.464 1.00 73.50 102 VAL A C 1
ATOM 796 O O . VAL A 1 102 ? 9.319 7.793 13.477 1.00 73.50 102 VAL A O 1
ATOM 799 N N . LEU A 1 103 ? 9.478 7.897 11.236 1.00 72.62 103 LEU A N 1
ATOM 800 C CA . LEU A 1 103 ? 8.829 6.605 10.991 1.00 72.62 103 LEU A CA 1
ATOM 801 C C . LEU A 1 103 ? 9.626 5.434 11.574 1.00 72.62 103 LEU A C 1
ATOM 803 O O . LEU A 1 103 ? 9.054 4.611 12.284 1.00 72.62 103 LEU A O 1
ATOM 807 N N . ILE A 1 104 ? 10.941 5.372 11.326 1.00 83.56 104 ILE A N 1
ATOM 808 C CA . ILE A 1 104 ? 11.771 4.270 11.830 1.00 83.56 104 ILE A CA 1
ATOM 809 C C . ILE A 1 104 ? 11.879 4.308 13.360 1.00 83.56 104 ILE A C 1
ATOM 811 O O . ILE A 1 104 ? 11.818 3.265 14.004 1.00 83.56 104 ILE A O 1
ATOM 815 N N . ALA A 1 105 ? 11.976 5.501 13.957 1.00 81.75 105 ALA A N 1
ATOM 816 C CA . ALA A 1 105 ? 12.027 5.661 15.406 1.00 81.75 105 ALA A CA 1
ATOM 817 C C . ALA A 1 105 ? 10.693 5.285 16.066 1.00 81.75 105 ALA A C 1
ATOM 819 O O . ALA A 1 105 ? 10.695 4.593 17.082 1.00 81.75 105 ALA A O 1
ATOM 820 N N . GLY A 1 106 ? 9.565 5.687 15.471 1.00 82.69 106 GLY A N 1
ATOM 821 C CA . GLY A 1 106 ? 8.231 5.313 15.941 1.00 82.69 106 GLY A CA 1
ATOM 822 C C . GLY A 1 106 ? 7.989 3.806 15.860 1.00 82.69 106 GLY A C 1
ATOM 823 O O . GLY A 1 106 ? 7.568 3.201 16.842 1.00 82.69 106 GLY A O 1
ATOM 824 N N . MET A 1 107 ? 8.339 3.181 14.731 1.00 85.94 107 MET A N 1
ATOM 825 C CA . MET A 1 107 ? 8.201 1.734 14.546 1.00 85.94 107 MET A CA 1
ATOM 826 C C . MET A 1 107 ? 9.092 0.952 15.526 1.00 85.94 107 MET A C 1
ATOM 828 O O . MET A 1 107 ? 8.621 0.017 16.167 1.00 85.94 107 MET A O 1
ATOM 832 N N . CYS A 1 108 ? 10.345 1.383 15.729 1.00 86.69 108 CYS A N 1
ATOM 833 C CA . CYS A 1 108 ? 11.231 0.802 16.745 1.00 86.69 108 CYS A CA 1
ATOM 834 C C . CYS A 1 108 ? 10.672 0.946 18.165 1.00 86.69 108 CYS A C 1
ATOM 836 O O . CYS A 1 108 ? 10.763 0.003 18.945 1.00 86.69 108 CYS A O 1
ATOM 838 N N . PHE A 1 109 ? 10.096 2.096 18.521 1.00 87.50 109 PHE A N 1
ATOM 839 C CA . PHE A 1 109 ? 9.539 2.310 19.858 1.00 87.50 109 PHE A CA 1
ATOM 840 C C . PHE A 1 109 ? 8.353 1.379 20.142 1.00 87.50 109 PHE A C 1
ATOM 842 O O . PHE A 1 109 ? 8.283 0.797 21.220 1.00 87.50 109 PHE A O 1
ATOM 849 N N . ILE A 1 110 ? 7.467 1.181 19.162 1.00 83.31 110 ILE A N 1
ATOM 850 C CA . ILE A 1 110 ? 6.324 0.262 19.275 1.00 83.31 110 ILE A CA 1
ATOM 851 C C . ILE A 1 110 ? 6.807 -1.184 19.441 1.00 83.31 110 ILE A C 1
ATOM 853 O O . ILE A 1 110 ? 6.342 -1.882 20.338 1.00 83.31 110 ILE A O 1
ATOM 857 N N . ILE A 1 111 ? 7.787 -1.613 18.637 1.00 86.88 111 ILE A N 1
ATOM 858 C CA . ILE A 1 111 ? 8.380 -2.955 18.746 1.00 86.88 111 ILE A CA 1
ATOM 859 C C . ILE A 1 111 ? 9.027 -3.155 20.123 1.00 86.88 111 ILE A C 1
ATOM 861 O O . ILE A 1 111 ? 8.839 -4.200 20.738 1.00 86.88 111 ILE A O 1
ATOM 865 N N . LEU A 1 112 ? 9.759 -2.161 20.636 1.00 85.88 112 LEU A N 1
ATOM 866 C CA . LEU A 1 112 ? 10.379 -2.238 21.962 1.00 85.88 112 LEU A CA 1
ATOM 867 C C . LEU A 1 112 ? 9.344 -2.278 23.092 1.00 85.88 112 LEU A C 1
ATOM 869 O O . LEU A 1 112 ? 9.549 -3.016 24.048 1.00 85.88 112 LEU A O 1
ATOM 873 N N . MET A 1 113 ? 8.245 -1.523 22.988 1.00 82.19 113 MET A N 1
ATOM 874 C CA . MET A 1 113 ? 7.142 -1.570 23.957 1.00 82.19 113 MET A CA 1
ATOM 875 C C . MET A 1 113 ? 6.450 -2.942 23.958 1.00 82.19 113 MET A C 1
ATOM 877 O O . MET A 1 113 ? 6.224 -3.494 25.029 1.00 82.19 113 MET A O 1
ATOM 881 N N . LEU A 1 114 ? 6.194 -3.525 22.780 1.00 81.31 114 LEU A N 1
ATOM 882 C CA . LEU A 1 114 ? 5.654 -4.887 22.643 1.00 81.31 114 LEU A CA 1
ATOM 883 C C . LEU A 1 114 ? 6.600 -5.949 23.218 1.00 81.31 114 LEU A C 1
ATOM 885 O O . LEU A 1 114 ? 6.158 -6.889 23.871 1.00 81.31 114 LEU A O 1
ATOM 889 N N . LEU A 1 115 ? 7.909 -5.803 22.996 1.00 84.81 115 LEU A N 1
ATOM 890 C CA . LEU A 1 115 ? 8.902 -6.746 23.512 1.00 84.81 115 LEU A CA 1
ATOM 891 C C . LEU A 1 115 ? 9.052 -6.659 25.037 1.00 84.81 115 LEU A C 1
ATOM 893 O O . LEU A 1 115 ? 9.390 -7.656 25.667 1.00 84.81 115 LEU A O 1
ATOM 897 N N . LEU A 1 116 ? 8.831 -5.474 25.616 1.00 81.94 116 LEU A N 1
ATOM 898 C CA . LEU A 1 116 ? 8.877 -5.256 27.060 1.00 81.94 116 LEU A CA 1
ATOM 899 C C . LEU A 1 116 ? 7.664 -5.878 27.764 1.00 81.94 116 LEU A C 1
ATOM 901 O O . LEU A 1 116 ? 7.833 -6.462 28.825 1.00 81.94 116 LEU A O 1
ATOM 905 N N . ASP A 1 117 ? 6.481 -5.788 27.150 1.00 77.62 117 ASP A N 1
ATOM 906 C CA . ASP A 1 117 ? 5.243 -6.426 27.624 1.00 77.62 117 ASP A CA 1
ATOM 907 C C . ASP A 1 117 ? 5.322 -7.961 27.543 1.00 77.62 117 ASP A C 1
ATOM 909 O O . ASP A 1 117 ? 4.897 -8.657 28.453 1.00 77.62 117 ASP A O 1
ATOM 913 N N . ALA A 1 118 ? 5.967 -8.502 26.504 1.00 75.56 118 ALA A N 1
ATOM 914 C CA . ALA A 1 118 ? 6.167 -9.945 26.344 1.00 75.56 118 ALA A CA 1
ATOM 915 C C . ALA A 1 118 ? 7.228 -10.562 27.284 1.00 75.56 118 ALA A C 1
ATOM 917 O O . ALA A 1 118 ? 7.407 -11.783 27.276 1.00 75.56 118 ALA A O 1
ATOM 918 N N . LEU A 1 119 ? 7.985 -9.739 28.019 1.00 75.56 119 LEU A N 1
ATOM 919 C CA . LEU A 1 119 ? 9.031 -10.187 28.947 1.00 75.56 119 LEU A CA 1
ATOM 920 C C . LEU A 1 119 ? 8.573 -10.231 30.415 1.00 75.56 119 LEU A C 1
ATOM 922 O O . LEU A 1 119 ? 9.338 -10.730 31.246 1.00 75.56 119 LEU A O 1
ATOM 926 N N . ASP A 1 120 ? 7.381 -9.709 30.714 1.00 57.06 120 ASP A N 1
ATOM 927 C CA . ASP A 1 120 ? 6.691 -9.806 32.012 1.00 57.06 120 ASP A CA 1
ATOM 928 C C . ASP A 1 120 ? 5.808 -11.071 32.066 1.00 57.06 120 ASP A C 1
ATOM 930 O O . ASP A 1 120 ? 5.806 -11.745 33.125 1.00 57.06 120 ASP A O 1
#

Foldseek 3Di:
DAPVVLLVLLCVLCVVPDPVVSVVVSVVLVVQLVVCVVVVHDSVVSVVVVPHSVVVSCCVVVVPDDDDDDDDDDDDDDDDDDDDDDDDDDDDPVPCPVVNVVVVVVVVVVVVVVVVVVVD

pLDDT: mean 72.32, std 20.12, range [33.59, 91.94]

Radius of gyration: 19.58 Å; Cα contacts (8 Å, |Δi|>4): 48; chains: 1; bounding box: 42×42×54 Å

Solvent-accessible surface area (backbone atoms only — not comparable to full-atom values): 7721 Å² total; per-residue (Å²): 123,55,73,66,62,44,51,52,52,37,57,64,59,37,60,87,47,59,69,68,59,39,53,50,54,52,48,58,53,50,50,51,39,51,52,31,44,74,74,70,42,51,70,58,55,34,45,57,72,75,48,57,51,68,59,52,31,46,54,70,76,43,72,83,58,97,71,94,81,82,82,91,84,92,82,86,86,90,82,89,86,90,82,85,86,91,83,90,83,83,79,91,69,83,75,74,51,69,67,58,54,51,51,52,51,51,53,50,51,52,52,51,53,53,54,54,63,74,72,112

Secondary structure (DSSP, 8-state):
--HHHHHHHHHHHGGGS-HHHHHHHHHHHHHHHHHHHHTT--HHHHHHHH--HHHHHHHHHSTT---------------------------------HHHHHHHHHHHHHHHHHHHHTT-

Organism: NCBI:txid647910

Sequence (120 aa):
MNRIDFFETLQHGLRSLPADERDSIIKDLDEHIAVSLENGISEAEAIALLGNPSDIIEQYVHGDVTVPKQEQPPIIQRPIPTHSEIKTEEPASKGLSPFKIVLIAGMCFIILMLLLDALD